Protein AF-A0A0K9UER9-F1 (afdb_monomer_lite)

Secondary structure (DSSP, 8-state):
-PBPSS-EE--TTTS--SS---S-HHHHHHHHHTHHHHHHTTS---EE--BSS--

Structure (mmCIF, N/CA/C/O backbone):
data_AF-A0A0K9UER9-F1
#
_entry.id   AF-A0A0K9UER9-F1
#
loop_
_atom_site.group_PDB
_atom_site.id
_atom_site.type_symbol
_atom_site.label_atom_id
_atom_site.label_alt_id
_atom_site.label_comp_id
_atom_site.label_asym_id
_atom_site.label_entity_id
_atom_site.label_seq_id
_atom_site.pdbx_PDB_ins_code
_atom_site.Cartn_x
_atom_site.Cartn_y
_atom_site.Cartn_z
_atom_site.occupancy
_atom_site.B_iso_or_equiv
_atom_site.auth_seq_id
_atom_site.auth_comp_id
_atom_site.auth_asym_id
_atom_site.auth_atom_id
_atom_site.pdbx_PDB_model_num
ATOM 1 N N . MET A 1 1 ? 13.108 -5.706 -15.208 1.00 57.00 1 MET A N 1
ATOM 2 C CA . MET A 1 1 ? 11.972 -6.101 -14.351 1.00 57.00 1 MET A CA 1
ATOM 3 C C . MET A 1 1 ? 10.789 -6.402 -15.252 1.00 57.00 1 MET A C 1
ATOM 5 O O . MET A 1 1 ? 10.413 -5.525 -16.018 1.00 57.00 1 MET A O 1
ATOM 9 N N . SER A 1 2 ? 10.276 -7.632 -15.246 1.00 67.06 2 SER A N 1
ATOM 10 C CA . SER A 1 2 ? 9.047 -7.959 -15.980 1.00 67.06 2 SER A CA 1
ATOM 11 C C . SER A 1 2 ? 7.873 -7.750 -15.031 1.00 67.06 2 SER A C 1
ATOM 13 O O . SER A 1 2 ? 7.884 -8.299 -13.932 1.00 67.06 2 SER A O 1
ATOM 15 N N . TRP A 1 3 ? 6.913 -6.920 -15.422 1.00 77.00 3 TRP A N 1
ATOM 16 C CA . TRP A 1 3 ? 5.723 -6.596 -14.637 1.00 77.00 3 TRP A CA 1
ATOM 17 C C . TRP A 1 3 ? 4.541 -7.415 -15.156 1.00 77.00 3 TRP A C 1
ATOM 19 O O . TRP A 1 3 ? 4.531 -7.841 -16.315 1.00 77.00 3 TRP A O 1
ATOM 29 N N . GLY A 1 4 ? 3.545 -7.641 -14.304 1.00 79.38 4 GLY A N 1
ATOM 30 C CA . GLY A 1 4 ? 2.252 -8.165 -14.718 1.00 79.38 4 GLY A CA 1
ATOM 31 C C . GLY A 1 4 ? 1.626 -7.272 -15.791 1.00 79.38 4 GLY A C 1
ATOM 32 O O . GLY A 1 4 ? 1.958 -6.095 -15.916 1.00 79.38 4 GLY A O 1
ATOM 33 N N . LYS A 1 5 ? 0.726 -7.842 -16.594 1.00 84.69 5 LYS A N 1
ATOM 34 C CA . LYS A 1 5 ? 0.029 -7.104 -17.661 1.00 84.69 5 LYS A CA 1
ATOM 35 C C . LYS A 1 5 ? -1.305 -6.512 -17.214 1.00 84.69 5 LYS A C 1
ATOM 37 O O . LYS A 1 5 ? -1.911 -5.754 -17.961 1.00 84.69 5 LYS A O 1
ATOM 42 N N . GLU A 1 6 ? -1.754 -6.864 -16.014 1.00 89.12 6 GLU A N 1
ATOM 43 C CA . GLU A 1 6 ? -3.073 -6.517 -15.506 1.00 89.12 6 GLU A CA 1
ATOM 44 C C . GLU A 1 6 ? -2.986 -6.036 -14.066 1.00 89.12 6 GLU A C 1
ATOM 46 O O . GLU A 1 6 ? -2.232 -6.569 -13.247 1.00 89.12 6 GLU A O 1
ATOM 51 N N . PHE A 1 7 ? -3.804 -5.035 -13.763 1.00 91.62 7 PHE A N 1
ATOM 52 C CA . PHE A 1 7 ? -4.028 -4.601 -12.400 1.00 91.62 7 PHE A CA 1
ATOM 53 C C . PHE A 1 7 ? -4.931 -5.605 -11.691 1.00 91.62 7 PHE A C 1
ATOM 55 O O . PHE A 1 7 ? -6.024 -5.916 -12.162 1.00 91.62 7 PHE A O 1
ATOM 62 N N . VAL A 1 8 ? -4.496 -6.064 -10.526 1.00 91.88 8 VAL A N 1
ATOM 63 C CA . VAL A 1 8 ? -5.258 -6.971 -9.666 1.00 91.88 8 VAL A CA 1
ATOM 64 C C . VAL A 1 8 ? -5.548 -6.305 -8.332 1.00 91.88 8 VAL A C 1
ATOM 66 O O . VAL A 1 8 ? -4.860 -5.378 -7.910 1.00 91.88 8 VAL A O 1
ATOM 69 N N . GLU A 1 9 ? -6.575 -6.777 -7.641 1.00 92.75 9 GLU A N 1
ATOM 70 C CA . GLU A 1 9 ? -6.903 -6.282 -6.308 1.00 92.75 9 GLU A CA 1
ATOM 71 C C . GLU A 1 9 ? -5.790 -6.556 -5.300 1.00 92.75 9 GLU A C 1
ATOM 73 O O . GLU A 1 9 ? -5.239 -7.659 -5.236 1.00 92.75 9 GLU A O 1
ATOM 78 N N . LEU A 1 10 ? -5.491 -5.561 -4.462 1.00 91.62 10 LEU A N 1
ATOM 79 C CA . LEU A 1 10 ? -4.530 -5.728 -3.386 1.00 91.62 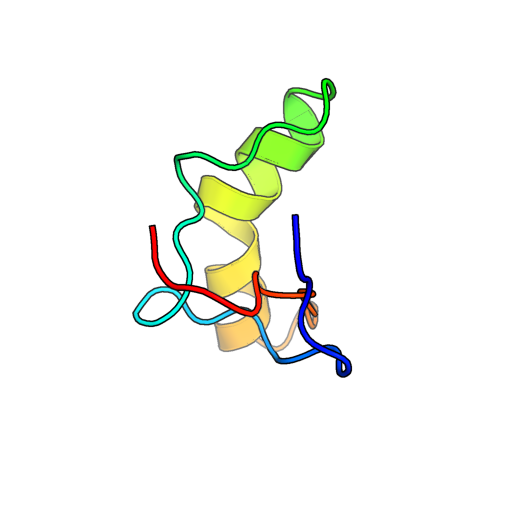10 LEU A CA 1
ATOM 80 C C . LEU A 1 10 ? -4.990 -6.833 -2.425 1.00 91.62 10 LEU A C 1
ATOM 82 O O . LEU A 1 10 ? -6.027 -6.731 -1.776 1.00 91.62 10 LEU A O 1
ATOM 86 N N . SER A 1 11 ? -4.161 -7.863 -2.269 1.00 87.69 11 SER A N 1
ATOM 87 C CA . SER A 1 11 ? -4.404 -8.955 -1.338 1.00 87.69 11 SER A CA 1
ATOM 88 C C . SER A 1 11 ? -3.237 -9.094 -0.371 1.00 87.69 11 SER A C 1
ATOM 90 O O . SER A 1 11 ? -2.094 -9.300 -0.779 1.00 87.69 11 SER A O 1
ATOM 92 N N . LYS A 1 12 ? -3.542 -9.022 0.930 1.00 85.19 12 LYS A N 1
ATOM 93 C CA . LYS A 1 12 ? -2.555 -9.129 2.014 1.00 85.19 12 LYS A CA 1
ATOM 94 C C . LYS A 1 12 ? -1.798 -10.464 2.008 1.00 85.19 12 LYS A C 1
ATOM 96 O O . LYS A 1 12 ? -0.691 -10.525 2.521 1.00 85.19 12 LYS A O 1
ATOM 101 N N . SER A 1 13 ? -2.410 -11.515 1.459 1.00 86.44 13 SER A N 1
ATOM 102 C CA . SER A 1 13 ? -1.845 -12.866 1.392 1.00 86.44 13 SER A CA 1
ATOM 103 C C . SER A 1 13 ? -1.062 -13.145 0.109 1.00 86.44 13 SER A C 1
ATOM 105 O O . SER A 1 13 ? -0.372 -14.154 0.050 1.00 86.44 13 SER A O 1
ATOM 107 N N . LYS A 1 14 ? -1.212 -12.314 -0.932 1.00 85.69 14 LYS A N 1
ATOM 108 C CA . LYS A 1 14 ? -0.593 -12.546 -2.250 1.00 85.69 14 LYS A CA 1
ATOM 109 C C . LYS A 1 14 ? 0.492 -11.536 -2.597 1.00 85.69 14 LYS A C 1
ATOM 111 O O . LYS A 1 14 ? 1.358 -11.848 -3.403 1.00 85.69 14 LYS A O 1
ATOM 116 N N . HIS A 1 15 ? 0.417 -10.327 -2.046 1.00 89.50 15 HIS A N 1
ATOM 117 C CA . HIS A 1 15 ? 1.312 -9.237 -2.414 1.00 89.50 15 HIS A CA 1
ATOM 118 C C . HIS A 1 15 ? 2.195 -8.847 -1.237 1.00 89.50 15 HIS A C 1
ATOM 120 O O . HIS A 1 15 ? 1.698 -8.574 -0.139 1.00 89.50 15 HIS A O 1
ATOM 126 N N . ASP A 1 16 ? 3.496 -8.775 -1.504 1.00 88.06 16 ASP A N 1
ATOM 127 C CA . ASP A 1 16 ? 4.443 -8.137 -0.60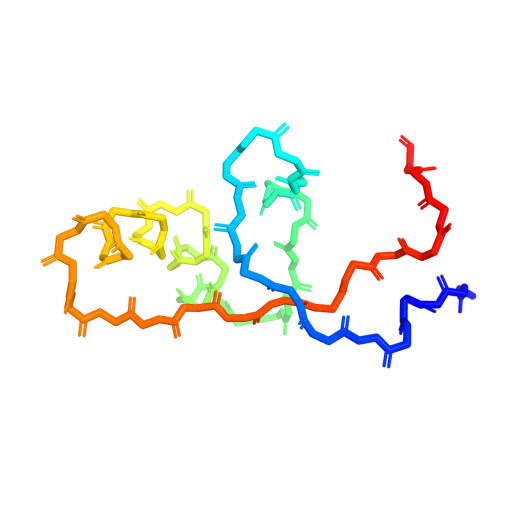7 1.00 88.06 16 ASP A CA 1
ATOM 128 C C . ASP A 1 16 ? 4.234 -6.620 -0.664 1.00 88.06 16 ASP A C 1
ATOM 130 O O . ASP A 1 16 ? 4.374 -5.975 -1.701 1.00 88.06 16 ASP A O 1
ATOM 134 N N . ARG A 1 17 ? 3.804 -6.071 0.468 1.00 90.56 17 ARG A N 1
ATOM 135 C CA . ARG A 1 17 ? 3.512 -4.646 0.648 1.00 90.56 17 ARG A CA 1
ATOM 136 C C . ARG A 1 17 ? 4.601 -3.970 1.462 1.00 90.56 17 ARG A C 1
ATOM 138 O O . ARG A 1 17 ? 4.695 -2.749 1.431 1.00 90.56 17 ARG A O 1
ATOM 145 N N . ASP A 1 18 ? 5.388 -4.743 2.203 1.00 88.75 18 ASP A N 1
ATOM 146 C CA . ASP A 1 18 ? 6.360 -4.208 3.148 1.00 88.75 18 ASP A CA 1
ATOM 147 C C . ASP A 1 18 ? 7.621 -3.749 2.414 1.00 88.75 18 ASP A C 1
ATOM 149 O O . ASP A 1 18 ? 8.208 -2.736 2.806 1.00 88.75 18 ASP A O 1
ATOM 153 N N . SER A 1 19 ? 7.952 -4.396 1.291 1.00 89.25 19 SER A N 1
ATOM 154 C CA . SER A 1 19 ? 8.995 -3.953 0.358 1.00 89.25 19 SER A CA 1
ATOM 155 C C . SER A 1 19 ? 8.569 -2.823 -0.589 1.00 89.25 19 SER A C 1
ATOM 157 O O . SER A 1 19 ? 9.420 -2.268 -1.281 1.00 89.25 19 SER A O 1
ATOM 159 N N . PHE A 1 20 ? 7.284 -2.443 -0.621 1.00 89.81 20 PHE A N 1
ATOM 160 C CA . PHE A 1 20 ? 6.824 -1.340 -1.465 1.00 89.81 20 PHE A CA 1
ATOM 161 C C . PHE A 1 20 ? 7.360 0.003 -0.949 1.00 89.81 20 PHE A C 1
ATOM 163 O O . PHE A 1 20 ? 7.141 0.370 0.216 1.00 89.81 20 PHE A O 1
ATOM 170 N N . ASP A 1 21 ? 8.035 0.729 -1.840 1.00 92.50 21 ASP A N 1
ATOM 171 C CA . ASP A 1 21 ? 8.521 2.085 -1.621 1.00 92.50 21 ASP A CA 1
ATOM 172 C C . ASP A 1 21 ? 8.434 2.896 -2.921 1.00 92.50 21 ASP A C 1
ATOM 174 O O . ASP A 1 21 ? 9.103 2.584 -3.907 1.00 92.50 21 ASP A O 1
ATOM 178 N N . CYS A 1 22 ? 7.588 3.927 -2.932 1.00 92.56 22 CYS A N 1
ATOM 179 C CA . CYS A 1 22 ? 7.472 4.867 -4.047 1.00 92.56 22 CYS A CA 1
ATOM 180 C C . CYS A 1 22 ? 8.113 6.239 -3.769 1.00 92.56 22 CYS A C 1
ATOM 182 O O . CYS A 1 22 ? 7.856 7.179 -4.516 1.00 92.56 22 CYS A O 1
ATOM 184 N N . GLY A 1 23 ? 8.899 6.381 -2.696 1.00 95.19 23 GLY A N 1
ATOM 185 C CA . GLY A 1 23 ? 9.507 7.646 -2.262 1.00 95.19 23 GLY A CA 1
ATOM 186 C C . GLY A 1 23 ? 8.591 8.544 -1.421 1.00 95.19 23 GLY A C 1
ATOM 187 O O . GLY A 1 23 ? 9.076 9.455 -0.759 1.00 95.19 23 GLY A O 1
ATOM 188 N N . GLU A 1 24 ? 7.289 8.2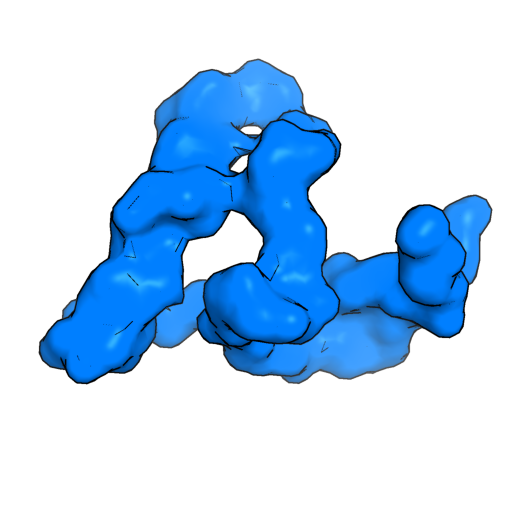52 -1.380 1.00 96.62 24 GLU A N 1
ATOM 189 C CA . GLU A 1 24 ? 6.291 9.004 -0.614 1.00 96.62 24 GLU A CA 1
ATOM 190 C C . GLU A 1 24 ? 5.864 8.217 0.630 1.00 96.62 24 GLU A C 1
ATOM 192 O O . GLU A 1 24 ? 5.142 7.215 0.556 1.00 96.62 24 GLU A O 1
ATOM 197 N N . GLN A 1 25 ? 6.303 8.672 1.806 1.00 95.25 25 GLN A N 1
ATOM 198 C CA . GLN A 1 25 ? 6.124 7.940 3.065 1.00 95.25 25 GLN A CA 1
ATOM 199 C C . GLN A 1 25 ? 4.649 7.704 3.418 1.00 95.25 25 GLN A C 1
ATOM 201 O O . GLN A 1 25 ? 4.294 6.637 3.933 1.00 95.25 25 GLN A O 1
ATOM 206 N N . GLU A 1 26 ? 3.780 8.673 3.133 1.00 95.25 26 GLU A N 1
ATOM 207 C CA . GLU A 1 26 ? 2.344 8.565 3.396 1.00 95.25 26 GLU A CA 1
ATOM 208 C C . GLU A 1 26 ? 1.703 7.456 2.551 1.00 95.25 26 GLU A C 1
ATOM 210 O O . GLU A 1 26 ? 0.968 6.618 3.082 1.00 95.25 26 GLU A O 1
ATOM 215 N N . LEU A 1 27 ? 2.053 7.377 1.262 1.00 94.12 27 LEU A N 1
ATOM 216 C CA . LEU A 1 27 ? 1.553 6.344 0.351 1.00 94.12 27 LEU A CA 1
ATOM 217 C C . LEU A 1 27 ? 2.073 4.957 0.737 1.00 94.12 27 LEU A C 1
ATOM 219 O O . LEU A 1 27 ? 1.298 3.998 0.805 1.00 94.12 27 LEU A O 1
ATOM 223 N N . ASN A 1 28 ? 3.357 4.855 1.077 1.00 94.25 28 ASN A N 1
ATOM 224 C CA . ASN A 1 28 ? 3.951 3.614 1.569 1.00 94.25 28 ASN A CA 1
ATOM 225 C C . ASN A 1 28 ? 3.234 3.119 2.834 1.00 94.25 28 ASN A C 1
ATOM 227 O O . ASN A 1 28 ? 2.876 1.944 2.946 1.00 94.25 28 ASN A O 1
ATOM 231 N N . THR A 1 29 ? 2.969 4.026 3.777 1.00 94.88 29 THR A N 1
ATOM 232 C CA . THR A 1 29 ? 2.255 3.715 5.022 1.00 94.88 29 THR A CA 1
ATOM 233 C C . THR A 1 29 ? 0.826 3.265 4.736 1.00 94.88 29 THR A C 1
ATOM 235 O O . THR A 1 29 ? 0.363 2.268 5.303 1.00 94.88 29 THR A O 1
ATOM 238 N N . PHE A 1 30 ? 0.132 3.950 3.827 1.00 94.44 30 PHE A N 1
ATOM 239 C CA . PHE A 1 30 ? -1.221 3.601 3.405 1.00 94.44 30 PHE A CA 1
ATOM 240 C C . PHE A 1 30 ? -1.297 2.179 2.827 1.00 94.44 30 PHE A C 1
ATOM 242 O O . PHE A 1 30 ? -2.111 1.374 3.293 1.00 94.44 30 PHE A O 1
ATOM 249 N N . ILE A 1 31 ? -0.419 1.823 1.882 1.00 94.00 31 ILE A N 1
ATOM 250 C CA . ILE A 1 31 ? -0.385 0.488 1.257 1.00 94.00 31 ILE A CA 1
ATOM 251 C C . ILE A 1 31 ? -0.072 -0.614 2.286 1.00 94.00 31 ILE A C 1
ATOM 253 O O . ILE A 1 31 ? -0.720 -1.671 2.298 1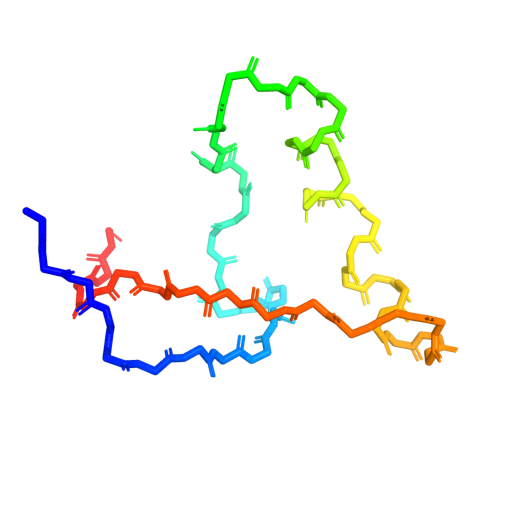.00 94.00 31 ILE A O 1
ATOM 257 N N . LYS A 1 32 ? 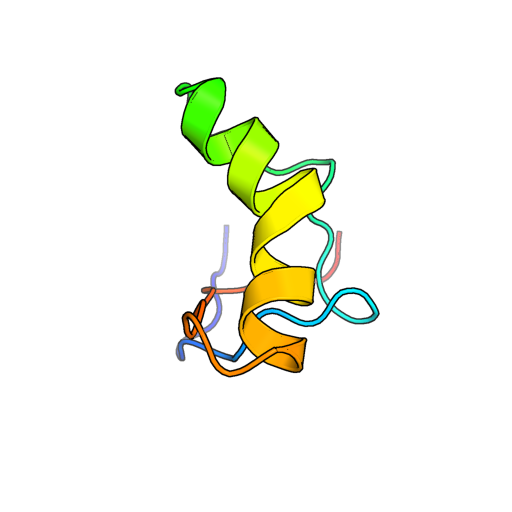0.870 -0.360 3.204 1.00 93.12 32 LYS A N 1
ATOM 258 C CA . LYS A 1 32 ? 1.282 -1.321 4.244 1.00 93.12 32 LYS A CA 1
ATOM 259 C C . LYS A 1 32 ? 0.192 -1.570 5.289 1.00 93.12 32 LYS A C 1
ATOM 261 O O . LYS A 1 32 ? 0.009 -2.711 5.728 1.00 93.12 32 LYS A O 1
ATOM 266 N N . THR A 1 33 ? -0.582 -0.547 5.659 1.00 92.88 33 THR A N 1
ATOM 267 C CA . THR A 1 33 ? -1.435 -0.603 6.865 1.00 92.88 33 THR A CA 1
ATOM 268 C C . THR A 1 33 ? -2.940 -0.442 6.628 1.00 92.88 33 THR A C 1
ATOM 270 O O . THR A 1 33 ? -3.726 -1.086 7.332 1.00 92.88 33 THR A O 1
ATOM 273 N N . GLN A 1 34 ? -3.358 0.381 5.662 1.00 93.75 34 GLN A N 1
ATOM 274 C CA . GLN A 1 34 ? -4.743 0.855 5.519 1.00 93.75 34 GLN A CA 1
ATOM 275 C C . GLN A 1 34 ? -5.465 0.253 4.310 1.00 93.75 34 GLN A C 1
ATOM 277 O O . GLN A 1 34 ? -6.613 -0.168 4.446 1.00 93.75 34 GLN A O 1
ATOM 282 N N . ALA A 1 35 ? -4.793 0.125 3.162 1.00 93.06 35 ALA A N 1
ATOM 283 C CA . ALA A 1 35 ? -5.418 -0.260 1.893 1.00 93.06 35 ALA A CA 1
ATOM 284 C C . 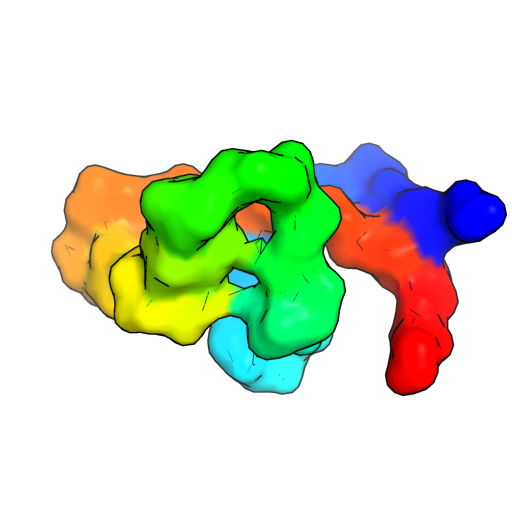ALA A 1 35 ? -6.268 -1.546 1.983 1.00 93.06 35 ALA A C 1
ATOM 286 O O . ALA A 1 35 ? -7.442 -1.550 1.621 1.00 93.06 35 ALA A O 1
ATOM 287 N N . ALA A 1 36 ? -5.727 -2.620 2.571 1.00 90.62 36 ALA A N 1
ATOM 288 C CA . ALA A 1 36 ? -6.463 -3.879 2.736 1.00 90.62 36 ALA A CA 1
ATOM 289 C C . ALA A 1 36 ? -7.683 -3.756 3.675 1.00 90.62 36 ALA A C 1
ATOM 291 O O . ALA A 1 36 ? -8.709 -4.389 3.439 1.00 90.62 36 ALA A O 1
ATOM 292 N N . LYS A 1 37 ? -7.593 -2.925 4.726 1.00 92.19 37 LYS A N 1
ATOM 293 C CA . LYS A 1 37 ? -8.706 -2.691 5.661 1.00 92.19 37 LYS A CA 1
ATOM 294 C C . LYS A 1 37 ? -9.831 -1.916 4.984 1.00 92.19 37 LYS A C 1
ATOM 296 O O . LYS A 1 37 ? -10.994 -2.269 5.145 1.00 92.19 37 LYS A O 1
ATOM 301 N N . HIS A 1 38 ? -9.490 -0.892 4.203 1.00 94.38 38 HIS A N 1
ATOM 302 C CA . HIS A 1 38 ? -10.485 -0.109 3.475 1.00 94.38 38 HIS A CA 1
ATOM 303 C C . HIS A 1 38 ? -11.205 -0.941 2.410 1.00 94.38 38 HIS A C 1
ATOM 305 O O . HIS A 1 38 ? -12.407 -0.764 2.230 1.00 94.38 38 HIS A O 1
ATOM 311 N N . MET A 1 39 ? -10.503 -1.871 1.751 1.00 91.81 39 MET A N 1
ATOM 312 C CA . MET A 1 39 ? -11.120 -2.814 0.811 1.00 91.81 39 MET A CA 1
ATOM 313 C C . MET A 1 39 ? -12.106 -3.748 1.509 1.00 91.81 39 MET A C 1
ATOM 315 O O . MET A 1 39 ? -13.227 -3.911 1.037 1.00 91.81 39 MET A O 1
ATOM 319 N N . GLN A 1 40 ? -11.727 -4.305 2.663 1.00 90.06 40 GLN A N 1
ATOM 320 C CA . GLN A 1 40 ? -12.615 -5.159 3.455 1.00 90.06 40 GLN A CA 1
ATOM 321 C C . GLN A 1 40 ? -13.852 -4.403 3.967 1.00 90.06 40 GLN A C 1
ATOM 323 O O . GLN A 1 40 ? -14.935 -4.975 4.038 1.00 90.06 40 GLN A O 1
ATOM 328 N N . ALA A 1 41 ? -13.698 -3.121 4.303 1.00 93.06 41 ALA A N 1
ATOM 329 C CA . ALA A 1 41 ? -14.789 -2.254 4.744 1.00 93.06 41 ALA A CA 1
ATOM 330 C C . ALA A 1 41 ? -15.629 -1.667 3.590 1.00 93.06 41 ALA A C 1
ATOM 332 O O . ALA A 1 41 ? -16.601 -0.966 3.852 1.00 93.06 41 ALA A O 1
ATOM 333 N N . GLY A 1 42 ? -15.258 -1.906 2.325 1.00 92.31 42 GLY A N 1
ATOM 334 C CA . GLY A 1 42 ? -15.953 -1.355 1.155 1.00 92.31 42 GLY A CA 1
ATOM 335 C C . GLY A 1 42 ? -15.786 0.159 0.956 1.00 92.31 42 GLY A C 1
ATOM 336 O O . GLY A 1 42 ? -16.543 0.756 0.199 1.00 92.31 42 GLY A O 1
ATOM 337 N N . ILE A 1 43 ? -14.808 0.786 1.620 1.00 94.00 43 ILE A N 1
ATOM 338 C CA . ILE A 1 43 ? -14.580 2.243 1.586 1.00 94.00 43 ILE A CA 1
ATOM 339 C C . ILE A 1 43 ? -13.799 2.646 0.333 1.00 94.00 43 ILE A C 1
ATOM 341 O O . ILE A 1 43 ? -14.113 3.637 -0.320 1.00 94.00 43 ILE A O 1
ATOM 345 N N . SER A 1 44 ? -12.758 1.885 -0.004 1.00 92.81 44 SER A N 1
ATOM 346 C CA . SER A 1 44 ? -11.912 2.154 -1.166 1.00 92.81 44 SER A CA 1
ATOM 347 C C . SER A 1 44 ? -11.426 0.857 -1.787 1.00 92.81 44 SER A C 1
ATOM 349 O O . SER A 1 44 ? -11.096 -0.083 -1.064 1.00 92.81 44 SER A O 1
ATOM 351 N N . ARG A 1 45 ? -11.299 0.829 -3.114 1.00 92.62 45 ARG A N 1
ATOM 352 C CA . ARG A 1 45 ? -10.730 -0.303 -3.851 1.00 92.62 45 ARG A CA 1
ATOM 353 C C . ARG A 1 45 ? -9.306 0.029 -4.282 1.00 92.62 45 ARG A C 1
ATOM 355 O O . ARG A 1 45 ? -9.094 1.018 -4.976 1.00 92.62 45 ARG A O 1
ATOM 362 N N . THR A 1 46 ? -8.339 -0.789 -3.876 1.00 93.94 46 THR A N 1
ATOM 363 C CA . THR A 1 46 ? -6.926 -0.609 -4.235 1.00 93.94 46 THR A CA 1
ATOM 364 C C . THR A 1 46 ? -6.506 -1.678 -5.236 1.00 93.94 46 THR A C 1
ATOM 366 O O . THR A 1 46 ? -6.627 -2.873 -4.970 1.00 93.94 46 THR A O 1
ATOM 369 N N . MET A 1 47 ? -5.995 -1.233 -6.382 1.00 93.38 47 MET A N 1
ATOM 370 C CA . MET A 1 47 ? -5.499 -2.086 -7.460 1.00 93.38 47 MET A CA 1
ATOM 371 C C . MET A 1 47 ? -3.973 -1.970 -7.533 1.00 93.38 47 MET A C 1
ATOM 373 O O . MET A 1 47 ? -3.439 -0.869 -7.419 1.00 93.38 47 MET A O 1
ATOM 377 N N . VAL A 1 48 ? -3.273 -3.085 -7.726 1.00 91.56 48 VAL A N 1
ATOM 378 C CA . VAL A 1 48 ? -1.809 -3.142 -7.840 1.00 91.56 48 VAL A CA 1
ATOM 379 C C . VAL A 1 48 ? -1.380 -3.867 -9.106 1.00 91.56 48 VAL A C 1
ATOM 381 O O . VAL A 1 48 ? -2.088 -4.745 -9.596 1.00 91.56 48 VAL A O 1
ATOM 384 N N . LEU A 1 49 ? -0.206 -3.500 -9.618 1.00 91.44 49 LEU A N 1
ATOM 385 C CA . LEU A 1 49 ? 0.443 -4.174 -10.737 1.00 91.44 49 LEU A CA 1
ATOM 386 C C . LEU A 1 49 ? 1.589 -5.044 -10.192 1.00 91.44 49 LEU A C 1
ATOM 388 O O . LEU A 1 49 ? 2.656 -4.507 -9.888 1.00 91.44 49 LEU A O 1
ATOM 392 N N . PRO A 1 50 ? 1.382 -6.356 -9.992 1.00 87.38 50 PRO A N 1
ATOM 393 C CA . PRO A 1 50 ? 2.395 -7.226 -9.408 1.00 87.38 50 PRO A CA 1
ATOM 394 C C . PRO A 1 50 ? 3.565 -7.437 -10.373 1.00 87.38 50 PRO A C 1
ATOM 396 O O . PRO A 1 50 ? 3.417 -7.329 -11.588 1.00 87.38 50 PRO A O 1
ATOM 399 N N . SER A 1 51 ? 4.732 -7.788 -9.836 1.00 83.50 51 SER A N 1
ATOM 400 C CA . SER A 1 51 ? 5.848 -8.297 -10.639 1.00 83.50 51 SER A CA 1
ATOM 401 C C . SER A 1 51 ? 5.439 -9.595 -11.347 1.00 83.50 51 SER A C 1
ATOM 403 O O . SER A 1 51 ? 4.734 -10.424 -10.774 1.00 83.50 51 SER A O 1
ATOM 405 N N . ALA A 1 52 ? 5.904 -9.804 -12.582 1.00 70.62 52 ALA A N 1
ATOM 406 C CA . ALA A 1 52 ? 5.684 -11.059 -13.307 1.00 70.62 52 ALA A CA 1
ATOM 407 C C . ALA A 1 52 ? 6.474 -12.237 -12.710 1.00 70.62 52 ALA A C 1
ATOM 409 O O . ALA A 1 52 ? 6.219 -13.382 -13.068 1.00 70.62 52 ALA A O 1
ATOM 410 N N . HIS A 1 53 ? 7.441 -11.956 -11.831 1.00 63.62 53 HIS A N 1
ATOM 411 C CA . HIS A 1 53 ? 8.246 -12.960 -11.142 1.00 63.62 53 HIS A CA 1
ATOM 412 C C . HIS A 1 53 ? 8.127 -12.745 -9.626 1.00 63.62 53 HIS A C 1
ATOM 414 O O . HIS A 1 53 ? 8.305 -11.604 -9.180 1.00 63.62 53 HIS A O 1
ATOM 420 N N . PRO A 1 54 ? 7.827 -13.790 -8.834 1.00 58.34 54 PRO A N 1
ATOM 421 C CA . PRO A 1 54 ? 7.939 -13.699 -7.386 1.00 58.34 54 PRO A CA 1
ATOM 422 C C . PRO A 1 54 ? 9.391 -13.373 -7.010 1.00 58.34 54 PRO A C 1
ATOM 424 O O . PRO A 1 54 ? 10.314 -13.897 -7.639 1.00 58.34 54 PRO A O 1
ATOM 427 N N . LEU A 1 55 ? 9.564 -12.475 -6.037 1.00 54.66 55 LEU A N 1
ATOM 428 C CA . LEU A 1 55 ? 10.846 -12.235 -5.369 1.00 54.66 55 LEU A CA 1
ATOM 429 C C . LEU A 1 55 ? 11.170 -13.397 -4.426 1.00 54.66 55 LEU A C 1
ATOM 431 O O . LEU A 1 55 ? 10.216 -13.915 -3.800 1.00 54.66 55 LEU A O 1
#

Organism: NCBI:txid412614

Radius of gyration: 11.34 Å; chains: 1; bounding box: 28×23×24 Å

Foldseek 3Di:
DAWAPDWDWDDPVPDDLQPDDPPDPVVSCCSVPPQVVCVVVVNDTDIDTGHPDDD

pLDDT: mean 87.77, std 9.99, range [54.66, 96.62]

Sequence (55 aa):
MSWGKEFVELSKSKHDRDSFDCGEQELNTFIKTQAAKHMQAGISRTMVLPSAHPL